Protein AF-W1YHU5-F1 (afdb_monomer_lite)

Sequence (73 aa):
DKVLLVGGSSRIPAVQDAIKKVLGKEPTKNVNPDECVAIGAAIQGGVLVGEVKDVLLLDVTPLSLGIETMGGV

Secondary structure (DSSP, 8-state):
--EE--SGGGGSHHHHHHHHHHHSSPEE-SS-TTTHHHHHHHHHHHHHTTSS-S-------SS------TTT-

Foldseek 3Di:
DAAEAADPVCPPVVNQVVCCVVVVDHHDPPDDRDCVVVVVVVLVVCVVVVVDPPDDDDDDDPDDDDDQDPPRD

Radius of gyration: 18.45 Å; chains: 1; bounding box: 46×25×47 Å

Structure (mmCIF, N/CA/C/O backbone):
data_AF-W1YHU5-F1
#
_entry.id   AF-W1YHU5-F1
#
loop_
_atom_site.group_PDB
_atom_site.id
_atom_site.type_symbol
_atom_site.label_atom_id
_atom_site.label_alt_id
_atom_site.label_comp_id
_atom_site.label_asym_id
_atom_site.label_entity_id
_atom_site.label_seq_id
_atom_site.pdbx_PDB_ins_code
_atom_site.Cartn_x
_atom_site.Cartn_y
_atom_site.Cartn_z
_atom_site.occupancy
_atom_site.B_iso_or_equiv
_atom_site.auth_seq_id
_atom_site.auth_comp_id
_atom_site.auth_asym_id
_atom_site.auth_atom_id
_atom_site.pdbx_PDB_model_num
ATOM 1 N N . ASP A 1 1 ? -4.948 -14.078 6.379 1.00 87.69 1 ASP A N 1
ATOM 2 C CA . ASP A 1 1 ? -4.931 -12.659 5.942 1.00 87.69 1 ASP A CA 1
ATOM 3 C C . ASP A 1 1 ? -4.445 -11.744 7.046 1.00 87.69 1 ASP A C 1
ATOM 5 O O . ASP A 1 1 ? -4.590 -12.086 8.216 1.00 87.69 1 ASP A O 1
ATOM 9 N N . LYS A 1 2 ? -3.894 -10.588 6.675 1.00 92.38 2 LYS A N 1
ATOM 10 C CA . LYS A 1 2 ? -3.426 -9.546 7.596 1.00 92.38 2 LYS A CA 1
ATOM 11 C C . LYS A 1 2 ? -3.942 -8.190 7.119 1.00 92.38 2 LYS A C 1
ATOM 13 O O . LYS A 1 2 ? -4.083 -7.986 5.919 1.00 92.38 2 LYS A O 1
ATOM 18 N N . VAL A 1 3 ? -4.196 -7.277 8.051 1.00 94.88 3 VAL A N 1
ATOM 19 C CA . VAL A 1 3 ? -4.508 -5.873 7.748 1.00 94.88 3 VAL A CA 1
ATOM 20 C C . VAL A 1 3 ? -3.229 -5.065 7.938 1.00 94.88 3 VAL A C 1
ATOM 22 O O . VAL A 1 3 ? -2.626 -5.121 9.009 1.00 94.88 3 VAL A O 1
ATOM 25 N N . LEU A 1 4 ? -2.799 -4.352 6.900 1.00 95.44 4 LEU A N 1
ATOM 26 C CA . LEU A 1 4 ? -1.616 -3.493 6.923 1.00 95.44 4 LEU A CA 1
ATOM 27 C C . LEU A 1 4 ? -2.058 -2.030 6.913 1.00 95.44 4 LEU A C 1
ATOM 29 O O . LEU A 1 4 ? -2.959 -1.663 6.163 1.00 95.44 4 LEU A O 1
ATOM 33 N N . LEU A 1 5 ? -1.424 -1.210 7.749 1.00 96.31 5 LEU A N 1
ATOM 34 C CA . LEU A 1 5 ? -1.648 0.232 7.794 1.00 96.31 5 LEU A CA 1
ATOM 35 C C . LEU A 1 5 ? -0.452 0.944 7.167 1.00 96.31 5 LEU A C 1
ATOM 37 O O . LEU A 1 5 ? 0.690 0.665 7.527 1.00 96.31 5 LEU A O 1
ATOM 41 N N . VAL A 1 6 ? -0.726 1.854 6.235 1.00 96.81 6 VAL A N 1
ATOM 42 C CA . VAL A 1 6 ? 0.283 2.620 5.494 1.00 96.81 6 VAL A CA 1
ATOM 43 C C . VAL A 1 6 ? -0.075 4.106 5.565 1.00 96.81 6 VAL A C 1
ATOM 45 O O . VAL A 1 6 ? -1.252 4.465 5.516 1.00 96.81 6 VAL A O 1
ATOM 48 N N . GLY A 1 7 ? 0.939 4.963 5.699 1.00 96.81 7 GLY A N 1
ATOM 49 C CA . GLY A 1 7 ? 0.818 6.414 5.842 1.00 96.81 7 GLY A CA 1
ATOM 50 C C . GLY A 1 7 ? 0.664 6.884 7.292 1.00 96.81 7 GLY A C 1
ATOM 51 O O . GLY A 1 7 ? -0.039 6.265 8.093 1.00 96.81 7 GLY A O 1
ATOM 52 N N . GLY A 1 8 ? 1.285 8.016 7.638 1.00 95.94 8 GLY A N 1
ATOM 53 C CA . GLY A 1 8 ? 1.342 8.529 9.013 1.00 95.94 8 GLY A CA 1
ATOM 54 C C . GLY A 1 8 ? -0.022 8.782 9.666 1.00 95.94 8 GLY A C 1
ATOM 55 O O . GLY A 1 8 ? -0.199 8.514 10.854 1.00 95.94 8 GLY A O 1
ATOM 56 N N . SER A 1 9 ? -1.035 9.193 8.894 1.00 96.25 9 SER A N 1
ATOM 57 C CA . SER A 1 9 ? -2.406 9.385 9.397 1.00 96.25 9 SER A CA 1
ATOM 58 C C . SER A 1 9 ? -3.057 8.093 9.908 1.00 96.25 9 SER A C 1
ATOM 60 O O . SER A 1 9 ? -3.975 8.153 10.722 1.00 96.25 9 SER A O 1
ATOM 62 N N . SER A 1 10 ? -2.558 6.916 9.516 1.00 95.38 10 SER A N 1
ATOM 63 C CA . SER A 1 10 ? -3.023 5.631 10.058 1.00 95.38 10 SER A CA 1
ATOM 64 C C . SER A 1 10 ? -2.630 5.398 11.527 1.00 95.38 10 SER A C 1
ATOM 66 O O . SER A 1 10 ? -3.129 4.472 12.167 1.00 95.38 10 SER A O 1
ATOM 68 N N . ARG A 1 11 ? -1.763 6.247 12.099 1.00 94.62 11 ARG A N 1
ATOM 69 C CA . ARG A 1 11 ? -1.403 6.240 13.528 1.00 94.62 11 ARG A CA 1
ATOM 70 C C . ARG A 1 11 ? -2.498 6.830 14.423 1.00 94.62 11 ARG A C 1
ATOM 72 O O . ARG A 1 11 ? -2.443 6.646 15.635 1.00 94.62 11 ARG A O 1
ATOM 79 N N . ILE A 1 12 ? -3.477 7.534 13.849 1.00 97.38 12 ILE A N 1
ATOM 80 C CA . ILE A 1 12 ? -4.590 8.134 14.592 1.00 97.38 12 ILE A CA 1
ATOM 81 C C . ILE A 1 12 ? -5.446 7.009 15.211 1.00 97.38 12 ILE A C 1
ATOM 83 O O . ILE A 1 12 ? -5.973 6.185 14.460 1.00 97.38 12 ILE A O 1
ATOM 87 N N . PRO A 1 13 ? -5.655 6.975 16.544 1.00 96.06 13 PRO A N 1
ATOM 88 C CA . PRO A 1 13 ? -6.393 5.891 17.203 1.00 96.06 13 PRO A CA 1
ATOM 89 C C . PRO A 1 13 ? -7.801 5.669 16.639 1.00 96.06 13 PRO A C 1
ATOM 91 O O . PRO A 1 13 ? -8.166 4.544 16.320 1.00 96.06 13 PRO A O 1
ATOM 94 N N . ALA A 1 14 ? -8.546 6.751 16.389 1.00 97.44 14 ALA A N 1
ATOM 95 C CA . ALA A 1 14 ? -9.895 6.670 15.828 1.00 97.44 14 ALA A CA 1
ATOM 96 C C . ALA A 1 14 ? -9.939 6.002 14.438 1.00 97.44 14 ALA A C 1
ATOM 98 O O . ALA A 1 14 ? -10.917 5.335 14.105 1.00 97.44 14 ALA A O 1
ATOM 99 N N . VAL A 1 15 ? -8.877 6.146 13.634 1.00 96.75 15 VAL A N 1
ATOM 100 C CA . VAL A 1 15 ? -8.760 5.470 12.331 1.00 96.75 15 VAL A CA 1
ATOM 101 C C . VAL A 1 15 ? -8.554 3.970 12.535 1.00 96.75 15 VAL A C 1
ATOM 103 O O . VAL A 1 15 ? -9.220 3.166 11.885 1.00 96.75 15 VAL A O 1
ATOM 106 N N . GLN A 1 16 ? -7.679 3.579 13.466 1.00 95.75 16 GLN A N 1
ATOM 107 C CA . GLN A 1 16 ? -7.424 2.167 13.773 1.00 95.75 16 GLN A CA 1
ATOM 108 C C . GLN A 1 16 ? -8.672 1.478 14.334 1.00 95.75 16 GLN A C 1
ATOM 110 O O . GLN A 1 16 ? -9.014 0.380 13.892 1.00 95.75 16 GLN A O 1
ATOM 115 N N . ASP A 1 17 ? -9.395 2.149 15.232 1.00 96.88 17 ASP A N 1
ATOM 116 C CA . ASP A 1 17 ? -10.642 1.646 15.811 1.00 96.88 17 ASP A CA 1
ATOM 117 C C . ASP A 1 17 ? -11.734 1.475 14.748 1.00 96.88 17 ASP A C 1
ATOM 119 O O . ASP A 1 17 ? -12.424 0.452 14.718 1.00 96.88 17 ASP A O 1
ATOM 123 N N . ALA A 1 18 ? -11.865 2.439 13.830 1.00 96.94 18 ALA A N 1
ATOM 124 C CA . ALA A 1 18 ? -12.804 2.349 12.717 1.00 96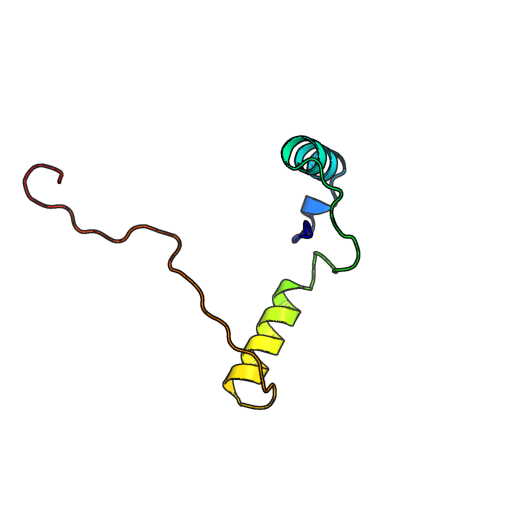.94 18 ALA A CA 1
ATOM 125 C C . ALA A 1 18 ? -12.485 1.154 11.803 1.00 96.94 18 ALA A C 1
ATOM 127 O O . ALA A 1 18 ? -13.379 0.372 11.479 1.00 96.94 18 ALA A O 1
ATOM 128 N N . ILE A 1 19 ? -11.213 0.960 11.440 1.00 95.75 19 ILE A N 1
ATOM 129 C CA . ILE A 1 19 ? -10.768 -0.171 10.612 1.00 95.75 19 ILE A CA 1
ATOM 130 C C . ILE A 1 19 ? -11.036 -1.501 11.322 1.00 95.75 19 ILE A C 1
ATOM 132 O O . ILE A 1 19 ? -11.589 -2.421 10.717 1.00 95.75 19 ILE A O 1
ATOM 136 N N . LYS A 1 20 ? -10.709 -1.598 12.616 1.00 95.75 20 LYS A N 1
ATOM 137 C CA . LYS A 1 20 ? -10.970 -2.792 13.428 1.00 95.75 20 LYS A CA 1
ATOM 138 C C . LYS A 1 20 ? -12.464 -3.118 13.486 1.00 95.75 20 LYS A C 1
ATOM 140 O O . LYS A 1 20 ? -12.829 -4.286 13.378 1.00 95.75 20 LYS A O 1
ATOM 145 N N . LYS A 1 21 ? -13.330 -2.105 13.604 1.00 97.25 21 LYS A N 1
ATOM 146 C CA . LYS A 1 21 ? -14.792 -2.275 13.596 1.00 97.25 21 LYS A CA 1
ATOM 147 C C . LYS A 1 21 ? -15.316 -2.771 12.245 1.00 97.25 21 LYS A C 1
ATOM 149 O O . LYS A 1 21 ? -16.207 -3.612 12.226 1.00 97.25 21 LYS A O 1
ATOM 154 N N . VAL A 1 22 ? -14.780 -2.258 11.137 1.00 97.19 22 VAL A N 1
ATOM 155 C CA . VAL A 1 22 ? -15.212 -2.631 9.777 1.00 97.19 22 VAL A CA 1
ATOM 156 C C . VAL A 1 22 ? -14.728 -4.029 9.394 1.00 97.19 22 VAL A C 1
ATOM 158 O O . VAL A 1 22 ? -15.491 -4.813 8.840 1.00 97.19 22 VAL A O 1
ATOM 161 N N . LEU A 1 23 ? -13.466 -4.353 9.684 1.00 96.00 23 LEU A N 1
ATOM 162 C CA . LEU A 1 23 ? -12.831 -5.592 9.226 1.00 96.00 23 LEU A CA 1
ATOM 163 C C . LEU A 1 23 ? -12.892 -6.733 10.250 1.00 96.00 23 LEU A C 1
ATOM 165 O O . LEU A 1 23 ? -12.581 -7.872 9.902 1.00 96.00 23 LEU A O 1
ATOM 169 N N . GLY A 1 24 ? -13.230 -6.444 11.513 1.00 95.00 24 GLY A N 1
ATOM 170 C CA . GLY A 1 24 ? -13.257 -7.426 12.604 1.00 95.00 24 GLY A CA 1
ATOM 171 C C . GLY A 1 24 ? -11.890 -8.048 12.919 1.00 95.00 24 GLY A C 1
ATOM 172 O O . GLY A 1 24 ? -11.820 -9.103 13.545 1.00 95.00 24 GLY A O 1
ATOM 173 N N . LYS A 1 25 ? -10.798 -7.431 12.452 1.00 94.44 25 LYS A N 1
ATOM 174 C CA . LYS A 1 25 ? -9.423 -7.935 12.550 1.00 94.44 25 LYS A CA 1
ATOM 175 C C . LYS A 1 25 ? -8.495 -6.830 13.045 1.00 94.44 25 LYS A C 1
ATOM 177 O O . LYS A 1 25 ? -8.623 -5.678 12.635 1.00 94.44 25 LYS A O 1
ATOM 182 N N . GLU A 1 26 ? -7.546 -7.199 13.899 1.00 93.81 26 GLU A N 1
ATOM 183 C CA . GLU A 1 26 ? -6.509 -6.284 14.381 1.00 93.81 26 GLU A CA 1
ATOM 184 C C . GLU A 1 26 ? -5.485 -5.968 13.279 1.00 93.81 26 GLU A C 1
ATOM 186 O O . GLU A 1 26 ? -4.955 -6.898 12.652 1.00 93.81 26 GLU A O 1
ATOM 191 N N . PRO A 1 27 ? -5.163 -4.683 13.044 1.00 93.25 27 PRO A N 1
ATOM 192 C CA . PRO A 1 27 ? -4.081 -4.314 12.148 1.00 93.25 27 PRO A CA 1
ATOM 193 C C . PRO A 1 27 ? -2.710 -4.785 12.645 1.00 93.25 27 PRO A C 1
ATOM 195 O O . PRO A 1 27 ? -2.382 -4.735 13.830 1.00 93.25 27 PRO A O 1
ATOM 198 N N . THR A 1 28 ? -1.874 -5.238 11.713 1.00 92.69 28 THR A N 1
ATOM 199 C CA . THR A 1 28 ? -0.509 -5.696 11.992 1.00 92.69 28 THR A CA 1
ATOM 200 C C . THR A 1 28 ? 0.415 -4.503 12.228 1.00 92.69 28 THR A C 1
ATOM 202 O O . THR A 1 28 ? 0.392 -3.541 11.468 1.00 92.69 28 THR A O 1
ATOM 205 N N . LYS A 1 29 ? 1.281 -4.594 13.247 1.00 87.50 29 LYS A N 1
ATOM 206 C CA . LYS A 1 29 ? 2.222 -3.526 13.643 1.00 87.50 29 LYS A CA 1
ATOM 207 C C . LYS A 1 29 ? 3.678 -3.770 13.216 1.00 87.50 29 LYS A C 1
ATOM 209 O O . LYS A 1 29 ? 4.564 -3.025 13.610 1.00 87.50 29 LYS A O 1
ATOM 214 N N . ASN A 1 30 ? 3.930 -4.797 12.402 1.00 89.38 30 ASN A N 1
ATOM 215 C CA . ASN A 1 30 ? 5.282 -5.221 12.003 1.00 89.38 30 ASN A CA 1
ATOM 216 C C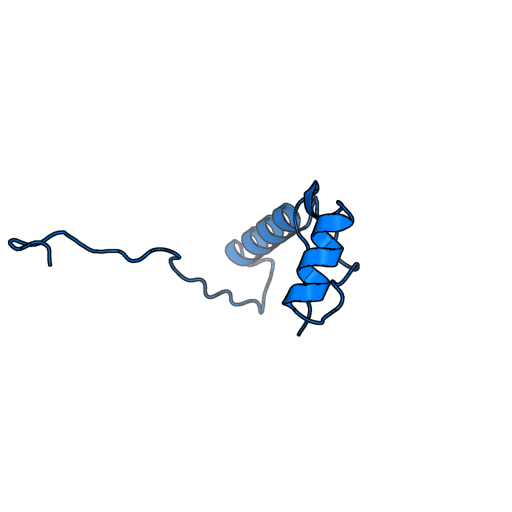 . ASN A 1 30 ? 5.838 -4.466 10.780 1.00 89.38 30 ASN A C 1
ATOM 218 O O . ASN A 1 30 ? 6.877 -4.851 10.255 1.00 89.38 30 ASN A O 1
ATOM 222 N N . VAL A 1 31 ? 5.140 -3.440 10.290 1.00 92.00 31 VAL A N 1
ATOM 223 C CA . VAL A 1 31 ? 5.531 -2.660 9.109 1.00 92.00 31 VAL A CA 1
ATOM 224 C C . VAL A 1 31 ? 5.568 -1.187 9.496 1.00 92.00 31 VAL A C 1
ATOM 226 O O . VAL A 1 31 ? 4.632 -0.699 10.127 1.00 92.00 31 VAL A O 1
ATOM 229 N N . ASN A 1 32 ? 6.641 -0.483 9.127 1.00 94.88 32 ASN A N 1
ATOM 230 C CA . ASN A 1 32 ? 6.719 0.964 9.306 1.00 94.88 32 ASN A CA 1
ATOM 231 C C . ASN A 1 32 ? 5.772 1.652 8.300 1.00 94.88 32 ASN A C 1
ATOM 233 O O . ASN A 1 32 ? 6.021 1.556 7.093 1.00 94.88 32 ASN A O 1
ATOM 237 N N . PRO A 1 33 ? 4.710 2.349 8.749 1.00 95.62 33 PRO A N 1
ATOM 238 C CA . PRO A 1 33 ? 3.731 2.948 7.844 1.00 95.62 33 PRO A CA 1
ATOM 239 C C . PRO A 1 33 ? 4.303 4.102 7.012 1.00 95.62 33 PRO A C 1
ATOM 241 O O . PRO A 1 33 ? 3.733 4.413 5.970 1.00 95.62 33 PRO A O 1
ATOM 244 N N . ASP A 1 34 ? 5.399 4.725 7.448 1.00 95.75 34 ASP A N 1
ATOM 245 C CA . ASP A 1 34 ? 5.936 5.937 6.820 1.00 95.75 34 ASP A CA 1
ATOM 246 C C . ASP A 1 34 ? 6.949 5.625 5.702 1.00 95.75 34 ASP A C 1
ATOM 248 O O . ASP A 1 34 ? 7.087 6.394 4.756 1.00 95.75 34 ASP A O 1
ATOM 252 N N . GLU A 1 35 ? 7.621 4.471 5.768 1.00 97.25 35 GLU A N 1
ATOM 253 C CA . GLU A 1 35 ? 8.751 4.132 4.882 1.00 97.25 35 GLU A CA 1
ATOM 254 C C . GLU A 1 35 ? 8.489 2.920 3.977 1.00 97.25 35 GLU A C 1
ATOM 256 O O . GLU A 1 35 ? 9.178 2.733 2.972 1.00 97.25 35 GLU A O 1
ATOM 261 N N . CYS A 1 36 ? 7.494 2.084 4.297 1.00 96.19 36 CYS A N 1
ATOM 262 C CA . CYS A 1 36 ? 7.272 0.817 3.591 1.00 96.19 36 CYS A CA 1
ATOM 263 C C . CYS A 1 36 ? 7.030 0.974 2.083 1.00 96.19 36 CYS A C 1
ATOM 265 O O . CYS A 1 36 ? 7.435 0.103 1.314 1.00 96.19 36 CYS A O 1
ATOM 267 N N . VAL A 1 37 ? 6.434 2.090 1.652 1.00 97.44 37 VAL A N 1
ATOM 268 C CA . VAL A 1 37 ? 6.213 2.388 0.229 1.00 97.44 37 VAL A CA 1
ATOM 269 C C . VAL A 1 37 ? 7.543 2.593 -0.499 1.00 97.44 37 VAL A C 1
ATOM 271 O O . VAL A 1 37 ? 7.756 2.009 -1.559 1.00 97.44 37 VAL A O 1
ATOM 274 N N . ALA A 1 38 ? 8.465 3.367 0.082 1.00 98.25 38 ALA A N 1
ATOM 275 C CA . ALA A 1 38 ? 9.777 3.619 -0.513 1.00 98.25 38 ALA A CA 1
ATOM 276 C C . ALA A 1 38 ? 10.621 2.336 -0.583 1.00 98.25 38 ALA A C 1
ATOM 278 O O . ALA A 1 38 ? 11.266 2.069 -1.596 1.00 98.25 38 ALA A O 1
ATOM 279 N N . ILE A 1 39 ? 10.557 1.505 0.461 1.00 97.75 39 ILE A N 1
ATOM 280 C CA . ILE A 1 39 ? 11.217 0.193 0.484 1.00 97.75 39 ILE A CA 1
ATOM 281 C C . ILE A 1 39 ? 10.649 -0.714 -0.616 1.00 97.75 39 ILE A C 1
ATOM 283 O O . ILE A 1 39 ? 11.412 -1.331 -1.355 1.00 97.75 39 ILE A O 1
ATOM 287 N N . GLY A 1 40 ? 9.322 -0.762 -0.772 1.00 96.50 40 GLY A N 1
ATOM 288 C CA . GLY A 1 40 ? 8.671 -1.521 -1.844 1.00 96.50 40 GLY A CA 1
ATOM 289 C C . GLY A 1 40 ? 9.104 -1.062 -3.238 1.00 96.50 40 GLY A C 1
ATOM 290 O O . GLY A 1 40 ? 9.411 -1.894 -4.090 1.00 96.50 40 GLY A O 1
ATOM 291 N N . ALA A 1 41 ? 9.216 0.252 -3.452 1.00 98.12 41 ALA A N 1
ATOM 292 C CA . ALA A 1 41 ? 9.710 0.812 -4.707 1.00 98.12 41 ALA A CA 1
ATOM 293 C C . ALA A 1 41 ? 11.173 0.420 -4.988 1.00 98.12 41 ALA A C 1
ATOM 295 O O . ALA A 1 41 ? 11.503 0.053 -6.114 1.00 98.12 41 ALA A O 1
ATOM 296 N N . ALA A 1 42 ? 12.042 0.438 -3.971 1.00 98.00 42 ALA A N 1
ATOM 297 C CA . ALA A 1 42 ? 13.435 0.008 -4.102 1.00 98.00 42 ALA A CA 1
ATOM 298 C C . ALA A 1 42 ? 13.551 -1.486 -4.450 1.00 98.00 42 ALA A C 1
ATOM 300 O O . ALA A 1 42 ? 14.319 -1.852 -5.338 1.00 98.00 42 ALA A O 1
ATOM 301 N N . ILE A 1 43 ? 12.744 -2.340 -3.809 1.00 97.31 43 ILE A N 1
ATOM 302 C CA . ILE A 1 43 ? 12.671 -3.774 -4.129 1.00 97.31 43 ILE A CA 1
ATOM 303 C C . ILE A 1 43 ? 12.235 -3.966 -5.582 1.00 97.31 43 ILE A C 1
ATOM 305 O O . ILE A 1 43 ? 12.881 -4.715 -6.312 1.00 97.31 43 ILE A O 1
ATOM 309 N N . GLN A 1 44 ? 11.194 -3.254 -6.025 1.00 97.69 44 GLN A N 1
ATOM 310 C CA . GLN A 1 44 ? 10.741 -3.312 -7.414 1.00 97.69 44 GLN A CA 1
ATOM 311 C C . GLN A 1 44 ? 11.842 -2.866 -8.388 1.00 97.69 44 GLN A C 1
ATOM 313 O O . GLN A 1 44 ? 12.022 -3.491 -9.429 1.00 97.69 44 GLN A O 1
ATOM 318 N N . GLY A 1 45 ? 12.625 -1.840 -8.039 1.00 97.94 45 GLY A N 1
ATOM 319 C CA . GLY A 1 45 ? 13.816 -1.446 -8.794 1.00 97.94 45 GLY A CA 1
ATOM 320 C C . GLY A 1 45 ? 14.840 -2.579 -8.912 1.00 97.94 45 GLY A C 1
ATOM 321 O O . GLY A 1 45 ? 15.295 -2.877 -10.014 1.00 97.94 45 GLY A O 1
ATOM 322 N N . GLY A 1 46 ? 15.129 -3.266 -7.804 1.00 97.75 46 GLY A N 1
ATOM 323 C CA . GLY A 1 46 ? 16.007 -4.440 -7.771 1.00 97.75 46 GLY A CA 1
ATOM 324 C C . GLY A 1 46 ? 15.509 -5.606 -8.635 1.00 97.75 46 GLY A C 1
ATOM 325 O O . GLY A 1 46 ? 16.315 -6.298 -9.258 1.00 97.75 46 GLY A O 1
ATOM 326 N N . VAL A 1 47 ? 14.188 -5.802 -8.727 1.00 97.81 47 VAL A N 1
ATOM 327 C CA . VAL A 1 47 ? 13.575 -6.801 -9.624 1.00 97.81 47 VAL A CA 1
ATOM 328 C C . VAL A 1 47 ? 13.804 -6.426 -11.090 1.00 97.81 47 VAL A C 1
ATOM 330 O O . VAL A 1 47 ? 14.178 -7.279 -11.890 1.00 97.81 47 VAL A O 1
ATOM 333 N N . LEU A 1 48 ? 13.641 -5.148 -11.448 1.00 96.81 48 LEU A N 1
ATOM 334 C CA . LEU A 1 48 ? 13.807 -4.673 -12.828 1.00 96.81 48 LEU A CA 1
ATOM 335 C C . LEU A 1 48 ? 15.243 -4.830 -13.352 1.00 96.81 48 LEU A C 1
ATOM 337 O O . LEU A 1 48 ? 15.425 -5.118 -14.533 1.00 96.81 48 LEU A O 1
ATOM 341 N N . VAL A 1 49 ? 16.254 -4.663 -12.493 1.00 97.69 49 VAL A N 1
ATOM 342 C CA . VAL A 1 49 ? 17.674 -4.834 -12.867 1.00 97.69 49 VAL A CA 1
ATOM 343 C C . VAL A 1 49 ? 18.186 -6.271 -12.688 1.00 97.69 49 VAL A C 1
ATOM 345 O O . VAL A 1 49 ? 19.330 -6.563 -13.027 1.00 97.69 49 VAL A O 1
ATOM 348 N N . GLY A 1 50 ? 17.348 -7.183 -12.182 1.00 94.88 50 GLY A N 1
ATOM 349 C CA . GLY A 1 50 ? 17.679 -8.601 -12.004 1.00 94.88 50 GLY A CA 1
ATOM 350 C C . GLY A 1 50 ? 18.522 -8.936 -10.765 1.00 94.88 50 GLY A C 1
ATOM 351 O O . GLY A 1 50 ? 19.015 -10.063 -10.654 1.00 94.88 50 GLY A O 1
ATOM 352 N N . GLU A 1 51 ? 18.685 -7.993 -9.832 1.00 96.69 51 GLU A N 1
ATOM 353 C CA . GLU A 1 51 ? 19.344 -8.215 -8.535 1.00 96.69 51 GLU A CA 1
ATOM 354 C C . GLU A 1 51 ? 18.439 -8.992 -7.569 1.00 96.69 51 GLU A C 1
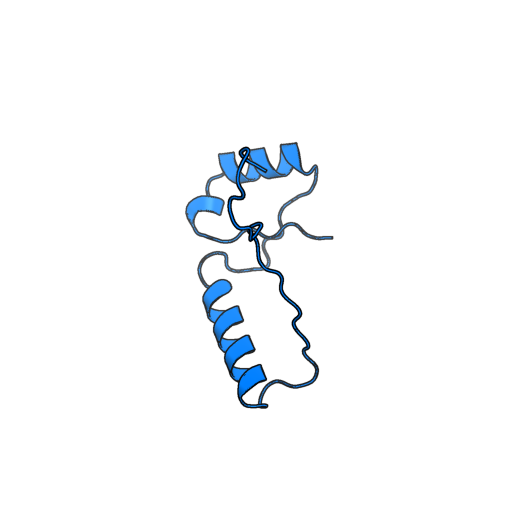ATOM 356 O O . GLU A 1 51 ? 18.903 -9.884 -6.857 1.00 96.69 51 GLU A O 1
ATOM 361 N N . VAL A 1 52 ? 17.136 -8.694 -7.583 1.00 95.69 52 VAL A N 1
ATOM 362 C CA . VAL A 1 52 ? 16.115 -9.431 -6.828 1.00 95.69 52 VAL A CA 1
ATOM 363 C C . VAL A 1 52 ? 15.486 -10.472 -7.746 1.00 95.69 52 VAL A C 1
ATOM 365 O O . VAL A 1 52 ? 14.910 -10.138 -8.781 1.00 95.69 52 VAL A O 1
ATOM 368 N N . LYS A 1 53 ? 15.603 -11.743 -7.362 1.00 94.31 53 LYS A N 1
ATOM 369 C CA . LYS A 1 53 ? 15.123 -12.896 -8.136 1.00 94.31 53 LYS A CA 1
ATOM 370 C C . LYS A 1 53 ? 13.929 -13.554 -7.450 1.00 94.31 53 LYS A C 1
ATOM 372 O O . LYS A 1 53 ? 13.661 -13.295 -6.281 1.00 94.31 53 LYS A O 1
ATOM 377 N N . ASP A 1 54 ? 13.219 -14.391 -8.201 1.00 93.69 54 ASP A N 1
ATOM 378 C CA . ASP A 1 54 ? 12.088 -15.201 -7.725 1.00 93.69 54 ASP A CA 1
ATOM 379 C C . ASP A 1 54 ? 10.883 -14.393 -7.201 1.00 93.69 54 ASP A C 1
ATOM 381 O O . ASP A 1 54 ? 10.075 -14.886 -6.415 1.00 93.69 54 ASP A O 1
ATOM 385 N N . VAL A 1 55 ? 10.727 -13.153 -7.679 1.00 95.12 55 VAL A N 1
ATOM 386 C CA . VAL A 1 55 ? 9.562 -12.300 -7.414 1.00 95.12 55 VAL A CA 1
ATOM 387 C C . VAL A 1 55 ? 8.841 -12.011 -8.726 1.00 95.12 55 VAL A C 1
ATOM 389 O O . VAL A 1 55 ? 9.445 -11.534 -9.684 1.00 95.12 55 VAL A O 1
ATOM 392 N N . LEU A 1 56 ? 7.533 -12.272 -8.755 1.00 94.44 56 LEU A N 1
ATOM 393 C CA . LEU A 1 56 ? 6.644 -11.920 -9.859 1.00 94.44 56 LEU A CA 1
ATOM 394 C C . LEU A 1 56 ? 5.524 -11.022 -9.326 1.00 94.44 56 LEU A C 1
ATOM 396 O O . LEU A 1 56 ? 4.811 -11.409 -8.400 1.00 94.44 56 LEU A O 1
ATOM 400 N N . LEU A 1 57 ? 5.369 -9.838 -9.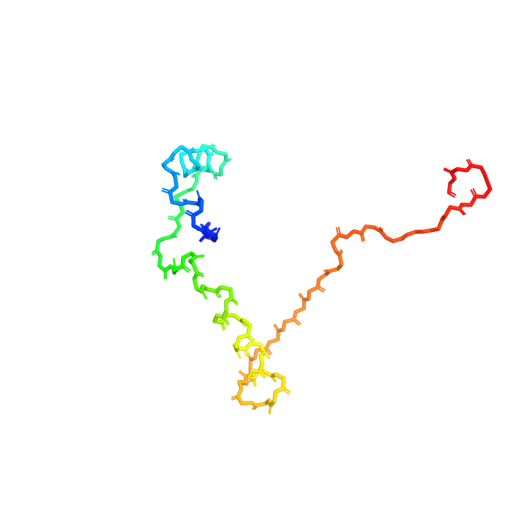922 1.00 95.94 57 LEU A N 1
ATOM 401 C CA . LEU A 1 57 ? 4.297 -8.891 -9.621 1.00 95.94 57 LEU A CA 1
ATOM 402 C C . LEU A 1 57 ? 3.367 -8.781 -10.832 1.00 95.94 57 LEU A C 1
ATOM 404 O O . LEU A 1 57 ? 3.821 -8.510 -11.942 1.00 95.94 57 LEU A O 1
ATOM 408 N N . LEU A 1 58 ? 2.069 -8.970 -10.604 1.00 97.25 58 LEU A N 1
ATOM 409 C CA . LEU A 1 58 ? 1.013 -8.733 -11.583 1.00 97.25 58 LEU A CA 1
ATOM 410 C C . LEU A 1 58 ? 0.036 -7.721 -10.984 1.00 97.25 58 LEU A C 1
ATOM 412 O O . LEU A 1 58 ? -0.604 -8.018 -9.977 1.00 97.25 58 LEU A O 1
ATOM 416 N N . ASP A 1 59 ? -0.047 -6.539 -11.592 1.00 97.44 59 ASP A N 1
ATOM 417 C CA . ASP A 1 59 ? -0.882 -5.425 -11.130 1.00 97.44 59 ASP A CA 1
ATOM 418 C C . ASP A 1 59 ? -2.018 -5.127 -12.127 1.00 97.44 59 ASP A C 1
ATOM 420 O O . ASP A 1 59 ? -2.031 -5.647 -13.247 1.00 97.44 59 ASP A O 1
ATOM 424 N N . VAL A 1 60 ? -2.991 -4.311 -11.722 1.00 97.75 60 VAL A N 1
ATOM 425 C CA . VAL A 1 60 ? -4.218 -4.018 -12.480 1.00 97.75 60 VAL A CA 1
ATOM 426 C C . VAL A 1 60 ? -4.415 -2.519 -12.702 1.00 97.75 60 VAL A C 1
ATOM 428 O O . VAL A 1 60 ? -3.936 -1.684 -11.939 1.00 97.75 60 VAL A O 1
ATOM 431 N N . THR A 1 61 ? -5.181 -2.148 -13.731 1.00 97.62 61 THR A 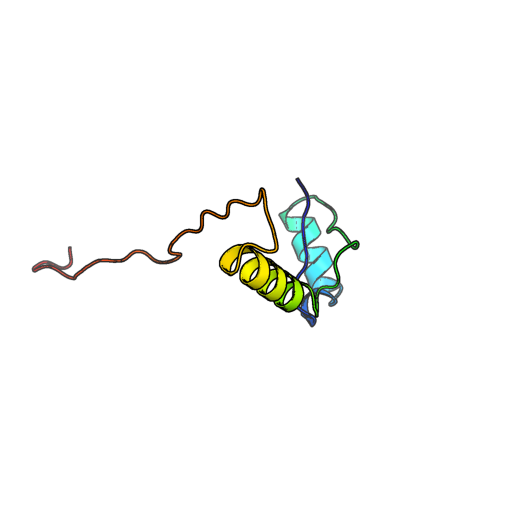N 1
ATOM 432 C CA . THR A 1 61 ? -5.613 -0.755 -13.914 1.00 97.62 61 THR A CA 1
ATOM 433 C C . THR A 1 61 ? -6.829 -0.465 -13.024 1.00 97.62 61 THR A C 1
ATOM 435 O O . THR A 1 61 ? -7.826 -1.181 -13.132 1.00 97.62 61 THR A O 1
ATOM 438 N N . PRO A 1 62 ? -6.805 0.577 -12.170 1.00 97.19 62 PRO A N 1
ATOM 439 C CA . PRO A 1 62 ? -7.833 0.775 -11.141 1.00 97.19 62 PRO A CA 1
ATOM 440 C C . PRO A 1 62 ? -9.145 1.361 -11.673 1.00 97.19 62 PRO A C 1
ATOM 442 O O . PRO A 1 62 ? -10.173 1.285 -11.003 1.00 97.19 62 PRO A O 1
ATOM 445 N N . LEU A 1 63 ? -9.111 1.986 -12.849 1.00 97.62 63 LEU A N 1
ATOM 446 C CA . LEU A 1 63 ? -10.255 2.663 -13.442 1.00 97.62 63 LEU A CA 1
ATOM 447 C C . LEU A 1 63 ? -10.707 1.930 -14.696 1.00 97.62 63 LEU A C 1
ATOM 449 O O . LEU A 1 63 ? -9.898 1.384 -15.446 1.00 97.62 63 LEU A O 1
ATOM 453 N N . SER A 1 64 ? -12.017 1.961 -14.926 1.00 96.06 64 SER A N 1
ATOM 454 C CA . SER A 1 64 ? -12.580 1.551 -16.206 1.00 96.06 64 SER A CA 1
ATOM 455 C C . SER A 1 64 ? -12.107 2.509 -17.296 1.00 96.06 64 SER A C 1
ATOM 457 O O . SER A 1 64 ? -12.122 3.725 -17.105 1.00 96.06 64 SER A O 1
ATOM 459 N N . LEU A 1 65 ? -11.699 1.958 -18.436 1.00 97.00 65 LEU A N 1
ATOM 460 C CA . LEU A 1 65 ? -11.336 2.718 -19.624 1.00 97.00 65 LEU A CA 1
ATOM 461 C C . LEU A 1 65 ? -12.389 2.463 -20.700 1.00 97.00 65 LEU A C 1
ATOM 463 O O . LEU A 1 65 ? -12.649 1.314 -21.052 1.00 97.00 65 LEU A O 1
ATOM 467 N N . GLY A 1 66 ? -12.982 3.533 -21.213 1.00 94.38 66 GLY A N 1
ATOM 468 C CA . GLY A 1 66 ? -13.999 3.480 -22.254 1.00 94.38 66 GLY A CA 1
ATOM 469 C C . GLY A 1 66 ? -13.981 4.744 -23.101 1.00 94.38 66 GLY A C 1
ATOM 470 O O . GLY A 1 66 ? -13.302 5.719 -22.773 1.00 94.38 66 GLY A O 1
ATOM 471 N N . ILE A 1 67 ? -14.727 4.707 -24.196 1.00 95.00 67 ILE A N 1
ATOM 472 C CA . ILE A 1 67 ? -15.004 5.862 -25.045 1.00 95.00 67 ILE A CA 1
ATOM 473 C C . ILE A 1 67 ? -16.509 6.103 -25.034 1.00 95.00 67 ILE A C 1
ATOM 475 O O . ILE A 1 67 ? -17.279 5.152 -24.937 1.00 95.00 67 ILE A O 1
ATOM 479 N N . GLU A 1 68 ? -16.920 7.360 -25.131 1.00 94.25 68 GLU A N 1
ATOM 480 C CA . GLU A 1 68 ? -18.331 7.707 -25.276 1.00 94.25 68 GLU A CA 1
ATOM 481 C C . GLU A 1 68 ? -18.785 7.436 -26.717 1.00 94.25 68 GLU A C 1
ATOM 483 O O . GLU A 1 68 ? -18.125 7.870 -27.667 1.00 94.25 68 GLU A O 1
ATOM 488 N N . THR A 1 69 ? -19.903 6.729 -26.897 1.00 94.62 69 THR A N 1
ATOM 489 C CA . THR A 1 69 ? -20.523 6.512 -28.209 1.00 94.62 69 THR A CA 1
ATOM 490 C C . THR A 1 69 ? -21.850 7.266 -28.335 1.00 94.62 69 THR A C 1
ATOM 492 O O . THR A 1 69 ? -22.434 7.759 -27.364 1.00 94.62 69 THR A O 1
ATOM 495 N N . MET A 1 70 ? -22.331 7.419 -29.574 1.00 86.75 70 MET A N 1
ATOM 496 C CA . MET A 1 70 ? -23.578 8.131 -29.851 1.00 86.75 70 MET A CA 1
ATOM 497 C C . MET A 1 70 ? -24.755 7.438 -29.147 1.00 86.75 70 MET A C 1
ATOM 499 O O . MET A 1 70 ? -25.095 6.303 -29.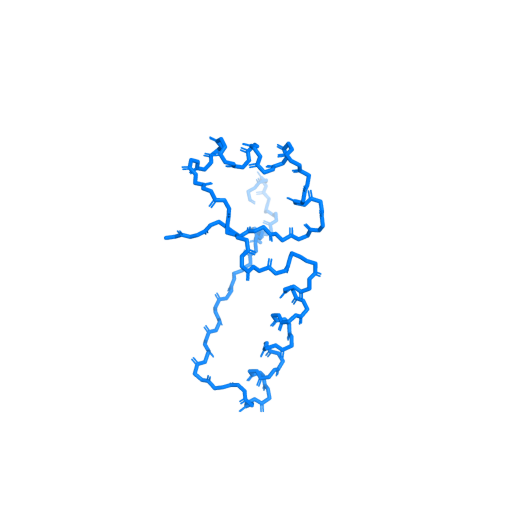467 1.00 86.75 70 MET A O 1
ATOM 503 N N . GLY A 1 71 ? -25.399 8.155 -28.222 1.00 91.12 71 GLY A N 1
ATOM 504 C CA . GLY A 1 71 ? -26.474 7.624 -27.376 1.00 91.12 71 GLY A CA 1
ATOM 505 C C . GLY A 1 71 ? -26.119 7.517 -25.890 1.00 91.12 71 GLY A C 1
ATOM 506 O O . GLY A 1 71 ? -26.975 7.094 -25.119 1.00 91.12 71 GLY A O 1
ATOM 507 N N . GLY A 1 72 ? -24.910 7.926 -25.481 1.00 76.88 72 GLY A N 1
ATOM 508 C CA . GLY A 1 72 ? -24.488 7.895 -24.074 1.00 76.88 72 GLY A CA 1
ATOM 509 C C . GLY A 1 72 ? -24.200 6.481 -23.564 1.00 76.88 72 GLY A C 1
ATOM 510 O O . GLY A 1 72 ? -24.332 6.218 -22.368 1.00 76.88 72 GLY A O 1
ATOM 511 N N . VAL A 1 73 ? -23.857 5.580 -24.489 1.00 62.12 73 VAL A N 1
ATOM 512 C CA . VAL A 1 73 ? -23.405 4.203 -24.240 1.00 62.12 73 VAL A CA 1
ATOM 513 C C . VAL A 1 73 ? -21.948 4.080 -24.650 1.00 62.12 73 VAL A C 1
ATOM 515 O O . VAL A 1 73 ? -21.551 4.825 -25.574 1.00 62.12 73 VAL A O 1
#

pLDDT: mean 94.83, std 5.04, range [62.12, 98.25]

Organism: NCBI:txid408170

InterPro domains:
  IPR013126 Heat shock protein 70 family [PF00012] (1-73)
  IPR013126 Heat shock protein 70 family [PTHR19375] (1-73)
  IPR018181 Heat shock protein 70, conserved site [PS01036] (3-17)
  IPR029047 Heat shock protein 70kD, peptide-binding domain superfamily [G3DSA:2.60.34.10] (43-73)
  IPR029047 Heat shock protein 70kD, peptide-binding domain superfamily [SSF100920] (50-73)
  IPR043129 ATPase, nucleotide binding domain [SSF53067] (1-48)